Protein AF-A0A7K6NL35-F1 (afdb_monomer_lite)

Sequence (117 aa):
SLAEEQLRAERDSLRRELEALRAAGGPGGARQLSLGPDKMVIDLTDPNRPRFTLQELRDVLQERNQLKAQLLVVQEELQCYKSGIISQRKDQTEELEKEASGSSSKDSEEKTVIKRL

Foldseek 3Di:
DVVVVVVVVVVVVVVVVVVVVQPVCPPQQDPQPCDDPPDDRDRPPDPPPPPDDPVVVVVVVVVVVVVVVVVVVVVVVVVCVVVCVVVVVVVVVVVVVVVVPDDDDDDDDDDDDDDDD

Structure (mmCIF, N/CA/C/O backbone):
data_AF-A0A7K6NL35-F1
#
_entry.id   AF-A0A7K6NL35-F1
#
loop_
_atom_site.group_PDB
_atom_site.id
_atom_site.type_symbol
_atom_site.label_atom_id
_atom_site.label_alt_id
_atom_site.label_comp_id
_atom_site.label_asym_id
_atom_site.label_entity_id
_atom_site.label_seq_id
_atom_site.pdbx_PDB_ins_code
_atom_site.Cartn_x
_atom_site.Cartn_y
_atom_site.Cartn_z
_atom_site.occupancy
_atom_site.B_iso_or_equiv
_atom_site.auth_seq_id
_atom_site.auth_comp_id
_atom_site.auth_asym_id
_atom_site.auth_atom_id
_atom_site.pdbx_PDB_model_num
ATOM 1 N N . SER A 1 1 ? 27.800 -11.291 -52.561 1.00 80.25 1 SER A N 1
ATOM 2 C CA . SER A 1 1 ? 26.690 -11.478 -53.524 1.00 80.25 1 SER A CA 1
ATOM 3 C C . SER A 1 1 ? 25.818 -10.232 -53.530 1.00 80.25 1 SER A C 1
ATOM 5 O O . SER A 1 1 ? 25.698 -9.612 -52.482 1.00 80.25 1 SER A O 1
ATOM 7 N N . LEU A 1 2 ? 25.196 -9.873 -54.659 1.00 87.56 2 LEU A N 1
ATOM 8 C CA . LEU A 1 2 ? 24.254 -8.740 -54.745 1.00 87.56 2 LEU A CA 1
ATOM 9 C C . LEU A 1 2 ? 23.157 -8.804 -53.664 1.00 87.56 2 LEU A C 1
ATOM 11 O O . LEU A 1 2 ? 22.776 -7.784 -53.102 1.00 87.56 2 LEU A O 1
ATOM 15 N N . ALA A 1 3 ? 22.715 -10.011 -53.302 1.00 90.25 3 ALA A N 1
ATOM 16 C CA . ALA A 1 3 ? 21.741 -10.222 -52.231 1.00 90.25 3 ALA A CA 1
ATOM 17 C C . ALA A 1 3 ? 22.248 -9.772 -50.844 1.00 90.25 3 ALA A C 1
ATOM 19 O O . ALA A 1 3 ? 21.494 -9.233 -50.041 1.00 90.25 3 ALA A O 1
ATOM 20 N N . GLU A 1 4 ? 23.538 -9.955 -50.551 1.00 88.38 4 GLU A N 1
ATOM 21 C CA . GLU A 1 4 ? 24.124 -9.521 -49.274 1.00 88.38 4 GLU A CA 1
ATOM 22 C C . GLU A 1 4 ? 24.244 -7.999 -49.202 1.00 88.38 4 GLU A C 1
ATOM 24 O O . GLU A 1 4 ? 24.129 -7.414 -48.128 1.00 88.38 4 GLU A O 1
ATOM 29 N N . GLU A 1 5 ? 24.485 -7.357 -50.342 1.00 90.19 5 GLU A N 1
ATOM 30 C CA . GLU A 1 5 ? 24.542 -5.903 -50.448 1.00 90.19 5 GLU A CA 1
ATOM 31 C C . GLU A 1 5 ? 23.156 -5.281 -50.242 1.00 90.19 5 GLU A C 1
ATOM 33 O O . GLU A 1 5 ? 23.025 -4.332 -49.468 1.00 90.19 5 GLU A O 1
ATOM 38 N N . GLN A 1 6 ? 22.115 -5.881 -50.827 1.00 90.94 6 GLN A N 1
ATOM 39 C CA . GLN A 1 6 ? 20.719 -5.494 -50.597 1.00 90.94 6 GLN A CA 1
ATOM 40 C C . GLN A 1 6 ? 20.336 -5.610 -49.117 1.00 90.94 6 GLN A C 1
ATOM 42 O O . GLN A 1 6 ? 19.848 -4.645 -48.536 1.00 90.94 6 GLN A O 1
ATOM 47 N N . LEU A 1 7 ? 20.656 -6.733 -48.466 1.00 93.19 7 LEU A N 1
ATOM 48 C CA . LEU A 1 7 ? 20.385 -6.919 -47.036 1.00 93.19 7 LEU A CA 1
ATOM 49 C C . LEU A 1 7 ? 21.144 -5.917 -46.154 1.00 93.19 7 LEU A C 1
ATOM 51 O O . LEU A 1 7 ? 20.615 -5.438 -45.149 1.00 93.19 7 LEU A O 1
ATOM 55 N N . ARG A 1 8 ? 22.388 -5.571 -46.512 1.00 93.19 8 ARG A N 1
ATOM 56 C CA . ARG A 1 8 ? 23.155 -4.535 -45.800 1.00 93.19 8 ARG A CA 1
ATOM 57 C C . ARG A 1 8 ? 22.488 -3.171 -45.932 1.00 93.19 8 ARG A C 1
ATOM 59 O O . ARG A 1 8 ? 22.361 -2.487 -44.915 1.00 93.19 8 ARG A O 1
ATOM 66 N N . ALA A 1 9 ? 22.042 -2.819 -47.137 1.00 92.69 9 ALA A N 1
ATOM 67 C CA . ALA A 1 9 ? 21.346 -1.570 -47.419 1.00 92.69 9 ALA A CA 1
ATOM 68 C C . ALA A 1 9 ? 19.993 -1.483 -46.697 1.00 92.69 9 ALA A C 1
ATOM 70 O O . ALA A 1 9 ? 19.705 -0.455 -46.086 1.00 92.69 9 ALA A O 1
ATOM 71 N N . GLU A 1 10 ? 19.204 -2.560 -46.687 1.00 92.81 10 GLU A N 1
ATOM 72 C CA . GLU A 1 10 ? 17.948 -2.643 -45.931 1.00 92.81 10 GLU A CA 1
ATOM 73 C C . GLU A 1 10 ? 18.188 -2.494 -44.431 1.00 92.81 10 GLU A C 1
ATOM 75 O O . GLU A 1 10 ? 17.545 -1.678 -43.776 1.00 92.81 10 GLU A O 1
ATOM 80 N N . ARG A 1 11 ? 19.177 -3.207 -43.880 1.00 92.44 11 ARG A N 1
ATOM 81 C CA . ARG A 1 11 ? 19.569 -3.078 -42.471 1.00 92.44 11 ARG A CA 1
ATOM 82 C C . ARG A 1 11 ? 19.955 -1.645 -42.123 1.00 92.44 11 ARG A C 1
ATOM 84 O O . ARG A 1 11 ? 19.597 -1.162 -41.051 1.00 92.44 11 ARG A O 1
ATOM 91 N N . ASP A 1 12 ? 20.696 -0.974 -42.998 1.00 92.19 12 ASP A N 1
ATOM 92 C CA . ASP A 1 12 ? 21.086 0.418 -42.789 1.00 92.19 12 ASP A CA 1
ATOM 93 C C . ASP A 1 12 ? 19.897 1.380 -42.951 1.00 92.19 12 ASP A C 1
ATOM 95 O O . ASP A 1 12 ? 19.813 2.351 -42.203 1.00 92.19 12 ASP A O 1
ATOM 99 N N . SER A 1 13 ? 18.936 1.092 -43.836 1.00 93.31 13 SER A N 1
ATOM 100 C CA . SER A 1 13 ? 17.668 1.835 -43.935 1.00 93.31 13 SER A CA 1
ATOM 101 C C . SER A 1 13 ? 16.844 1.715 -42.657 1.00 93.31 13 SER A C 1
ATOM 103 O O . SER A 1 13 ? 16.508 2.724 -42.042 1.00 93.31 13 SER A O 1
ATOM 105 N N . LEU A 1 14 ? 16.616 0.486 -42.192 1.00 86.50 14 LEU A N 1
ATOM 106 C CA . LEU A 1 14 ? 15.854 0.205 -40.976 1.00 86.50 14 LEU A CA 1
ATOM 107 C C . LEU A 1 14 ? 16.514 0.822 -39.738 1.00 86.50 14 LEU A C 1
ATOM 109 O O . LEU A 1 14 ? 15.827 1.339 -38.860 1.00 86.50 14 LEU A O 1
ATOM 113 N N . ARG A 1 15 ? 17.853 0.824 -39.663 1.00 81.25 15 ARG A N 1
ATOM 114 C CA . ARG A 1 15 ? 18.579 1.528 -38.593 1.00 81.25 15 ARG A CA 1
ATOM 115 C C . ARG A 1 15 ? 18.329 3.030 -38.622 1.00 81.25 15 ARG A C 1
ATOM 117 O O . ARG A 1 15 ? 18.040 3.594 -37.571 1.00 81.25 15 ARG A O 1
ATOM 124 N N . ARG A 1 16 ? 18.392 3.660 -39.800 1.00 85.38 16 ARG A N 1
ATOM 125 C CA . ARG A 1 16 ? 18.096 5.094 -39.946 1.00 85.38 16 ARG A CA 1
ATOM 126 C C . ARG A 1 16 ? 16.651 5.416 -39.573 1.00 85.38 16 ARG A C 1
ATOM 128 O O . ARG A 1 16 ? 16.417 6.418 -38.911 1.00 85.38 16 ARG A O 1
ATOM 135 N N . GLU A 1 17 ? 15.696 4.571 -39.950 1.00 81.25 17 GLU A N 1
ATOM 136 C CA . GLU A 1 17 ? 14.282 4.746 -39.594 1.00 81.25 17 GLU A CA 1
ATOM 137 C C . GLU A 1 17 ? 14.049 4.628 -38.081 1.00 81.25 17 GLU A C 1
ATOM 139 O O . GLU A 1 17 ? 13.362 5.464 -37.498 1.00 81.25 17 GLU A O 1
ATOM 144 N N . LEU A 1 18 ? 14.677 3.657 -37.410 1.00 72.94 18 LEU A N 1
ATOM 145 C CA . LEU A 1 18 ? 14.615 3.526 -35.949 1.00 72.94 18 LEU A CA 1
ATOM 146 C C . LEU A 1 18 ? 15.269 4.710 -35.226 1.00 72.94 18 LEU A C 1
ATOM 148 O O . LEU A 1 18 ? 14.742 5.189 -34.220 1.00 72.94 18 LEU A O 1
ATOM 152 N N . GLU A 1 19 ? 16.409 5.190 -35.727 1.00 74.94 19 GLU A N 1
ATOM 153 C CA . GLU A 1 19 ? 17.075 6.388 -35.208 1.00 74.94 19 GLU A CA 1
ATOM 154 C C . GLU A 1 19 ? 16.208 7.636 -35.398 1.00 74.94 19 GLU A C 1
ATOM 156 O O . GLU A 1 19 ? 16.080 8.434 -34.470 1.00 74.94 19 GLU A O 1
ATOM 161 N N . ALA A 1 20 ? 15.545 7.771 -36.549 1.00 78.50 20 ALA A N 1
ATOM 162 C CA . ALA A 1 20 ? 14.612 8.856 -36.824 1.00 78.50 20 ALA A CA 1
ATOM 163 C C . ALA A 1 20 ? 13.376 8.798 -35.916 1.00 78.50 20 ALA A C 1
ATOM 165 O O . ALA A 1 20 ? 12.988 9.823 -35.368 1.00 78.50 20 ALA A O 1
ATOM 166 N N . LEU A 1 21 ? 12.794 7.618 -35.684 1.00 71.50 21 LEU A N 1
ATOM 167 C CA . LEU A 1 21 ? 11.679 7.441 -34.746 1.00 71.50 21 LEU A CA 1
ATOM 168 C C . LEU A 1 21 ? 12.091 7.763 -33.304 1.00 71.50 21 LEU A C 1
ATOM 170 O O . LEU A 1 21 ? 11.335 8.397 -32.570 1.00 71.50 21 LEU A O 1
ATOM 174 N N . ARG A 1 22 ? 13.314 7.388 -32.911 1.00 65.94 22 ARG A N 1
ATOM 175 C CA . ARG A 1 22 ? 13.883 7.736 -31.603 1.00 65.94 22 ARG A CA 1
ATOM 176 C C . ARG A 1 22 ? 14.133 9.238 -31.461 1.00 65.94 22 ARG A C 1
ATOM 178 O O . ARG A 1 22 ? 13.915 9.765 -30.379 1.00 65.94 22 ARG A O 1
ATOM 185 N N . ALA A 1 23 ? 14.591 9.910 -32.515 1.00 65.88 23 ALA A N 1
ATOM 186 C CA . ALA A 1 23 ? 14.843 11.352 -32.515 1.00 65.88 23 ALA A CA 1
ATOM 187 C C . ALA A 1 23 ? 13.553 12.186 -32.630 1.00 65.88 23 ALA A C 1
ATOM 189 O O . ALA A 1 23 ? 13.473 13.279 -32.073 1.00 65.88 23 ALA A O 1
ATOM 190 N N . ALA A 1 24 ? 12.544 11.674 -33.341 1.00 67.12 24 ALA A N 1
ATOM 191 C CA . ALA A 1 24 ? 11.219 12.278 -33.465 1.00 67.12 24 ALA A CA 1
ATOM 192 C C . ALA A 1 24 ? 10.376 12.101 -32.191 1.00 67.12 24 ALA A C 1
ATOM 194 O O . ALA A 1 24 ? 9.513 12.932 -31.901 1.00 67.12 24 ALA A O 1
ATOM 195 N N . GLY A 1 25 ? 10.647 11.061 -31.394 1.00 57.25 25 GLY A N 1
ATOM 196 C CA . GLY A 1 25 ? 10.241 11.015 -29.995 1.00 57.25 25 GLY A CA 1
ATOM 197 C C . GLY A 1 25 ? 10.946 12.142 -29.243 1.00 57.25 25 GLY A C 1
ATOM 198 O O . GLY A 1 25 ? 12.119 12.015 -28.915 1.00 57.25 25 GLY A O 1
ATOM 199 N N . GLY A 1 26 ? 10.254 13.266 -29.034 1.00 51.44 26 GLY A N 1
ATOM 200 C CA . GLY A 1 26 ? 10.812 14.494 -28.455 1.00 51.44 26 GLY A CA 1
ATOM 201 C C . GLY A 1 26 ? 11.475 14.316 -27.075 1.00 51.44 26 GLY A C 1
ATOM 202 O O . GLY A 1 26 ? 11.5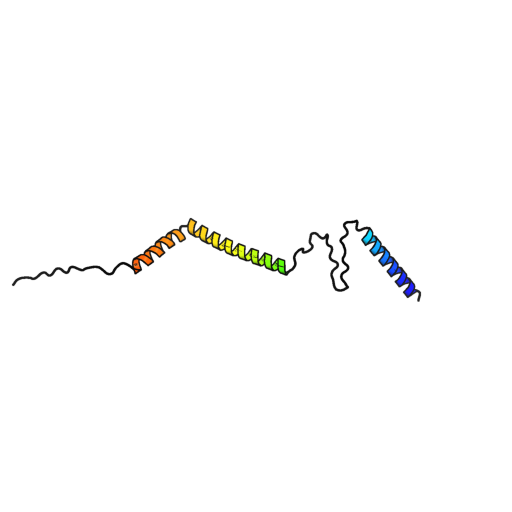25 13.214 -26.542 1.00 51.44 26 GLY A O 1
ATOM 203 N N . PRO A 1 27 ? 11.944 15.392 -26.419 1.00 48.50 27 PRO A N 1
ATOM 204 C CA . PRO A 1 27 ? 12.779 15.327 -25.204 1.00 48.50 27 PRO A CA 1
ATOM 205 C C . PRO A 1 27 ? 12.140 14.669 -23.953 1.00 48.50 27 PRO A C 1
ATOM 207 O O . PRO A 1 27 ? 12.770 14.629 -22.900 1.00 48.50 27 PRO A O 1
ATOM 210 N N . GLY A 1 28 ? 10.920 14.128 -24.054 1.00 48.31 28 GLY A N 1
ATOM 211 C CA . GLY A 1 28 ? 10.265 13.259 -23.065 1.00 48.31 28 GLY A CA 1
ATOM 212 C C . GLY A 1 28 ? 10.128 11.788 -23.496 1.00 48.31 28 GLY A C 1
ATOM 213 O O . GLY A 1 28 ? 9.461 11.013 -22.812 1.00 48.31 28 GLY A O 1
ATOM 214 N N . GLY A 1 29 ? 10.730 11.399 -24.625 1.00 49.84 29 GLY A N 1
ATOM 215 C CA . GLY A 1 29 ? 10.822 10.034 -25.135 1.00 49.84 29 GLY A CA 1
ATOM 216 C C . GLY A 1 29 ? 11.699 9.211 -24.210 1.00 49.84 29 GLY A C 1
ATOM 217 O O . GLY A 1 29 ? 12.921 9.201 -24.342 1.00 49.84 29 GLY A O 1
ATOM 218 N N . ALA A 1 30 ? 11.034 8.621 -23.218 1.00 50.31 30 ALA A N 1
ATOM 219 C CA . ALA A 1 30 ? 11.532 7.762 -22.163 1.00 50.31 30 ALA A CA 1
ATOM 220 C C . ALA A 1 30 ? 12.909 7.176 -22.465 1.00 50.31 30 ALA A C 1
ATOM 222 O O . ALA A 1 30 ? 13.107 6.511 -23.478 1.00 50.31 30 ALA A O 1
ATOM 223 N N . ARG A 1 31 ? 13.832 7.390 -21.523 1.00 51.59 31 ARG A N 1
ATOM 224 C CA . ARG A 1 31 ? 15.085 6.659 -21.331 1.00 51.59 31 ARG A CA 1
ATOM 225 C C . ARG A 1 31 ? 14.825 5.163 -21.521 1.00 51.59 31 ARG A C 1
ATOM 227 O O . ARG A 1 31 ? 14.563 4.442 -20.564 1.00 51.59 31 ARG A O 1
ATOM 234 N N . GLN A 1 32 ? 14.856 4.717 -22.770 1.00 54.19 32 GLN A N 1
ATOM 235 C CA . GLN A 1 32 ? 14.576 3.354 -23.157 1.00 54.19 32 GLN A CA 1
ATOM 236 C C . GLN A 1 32 ? 15.844 2.595 -22.822 1.00 54.19 32 GLN A C 1
ATOM 238 O O . GLN A 1 32 ? 16.753 2.452 -23.640 1.00 54.19 32 GLN A O 1
ATOM 243 N N . LEU A 1 33 ? 15.958 2.229 -21.545 1.00 52.38 33 LEU A N 1
ATOM 244 C CA . LEU A 1 33 ? 17.013 1.370 -21.052 1.00 52.38 33 LEU A CA 1
ATOM 245 C C . LEU A 1 33 ? 16.852 0.067 -21.825 1.00 52.38 33 LEU A C 1
ATOM 247 O O . LEU A 1 33 ? 15.984 -0.744 -21.514 1.00 52.38 33 LEU A O 1
ATOM 251 N N . SER A 1 34 ? 17.644 -0.076 -22.887 1.00 50.53 34 SER A N 1
ATOM 252 C CA . SER A 1 34 ? 17.765 -1.302 -23.665 1.00 50.53 34 SER A CA 1
ATOM 253 C C . SER A 1 34 ? 18.462 -2.314 -22.767 1.00 50.53 34 SER A C 1
ATOM 255 O O . SER A 1 34 ? 19.670 -2.519 -22.824 1.00 50.53 34 SER A O 1
ATOM 257 N N . LEU A 1 35 ? 17.703 -2.856 -21.825 1.00 55.81 35 LEU A N 1
ATOM 258 C CA . LEU A 1 35 ? 18.092 -4.026 -21.072 1.00 55.81 35 LEU A CA 1
ATOM 259 C C . LEU A 1 35 ? 17.960 -5.200 -22.053 1.00 55.81 35 LEU A C 1
ATOM 261 O O . LEU A 1 35 ? 17.052 -5.183 -22.873 1.00 55.81 35 LEU A O 1
ATOM 265 N N . GLY A 1 36 ? 18.929 -6.122 -22.032 1.00 47.53 36 GLY A N 1
ATOM 266 C CA . GLY A 1 36 ? 19.219 -7.091 -23.103 1.00 47.53 36 GLY A CA 1
ATOM 267 C C . GLY A 1 36 ? 18.061 -7.986 -23.591 1.00 47.53 36 GLY A C 1
ATOM 268 O O . GLY A 1 36 ? 16.926 -7.810 -23.172 1.00 47.53 36 GLY A O 1
ATOM 269 N N . PRO A 1 37 ? 18.340 -8.983 -24.452 1.00 56.88 37 PRO A N 1
ATOM 270 C CA . PRO A 1 37 ? 17.360 -9.651 -25.330 1.00 56.88 37 PRO A CA 1
ATOM 271 C C . PRO A 1 37 ? 16.156 -10.328 -24.647 1.00 56.88 37 PRO A C 1
ATOM 273 O O . PRO A 1 37 ? 15.232 -10.734 -25.337 1.00 56.88 37 PRO A O 1
ATOM 276 N N . ASP A 1 38 ? 16.154 -10.406 -23.316 1.00 50.72 38 ASP A N 1
ATOM 277 C CA . ASP A 1 38 ? 15.117 -11.015 -22.480 1.00 50.72 38 ASP A CA 1
ATOM 278 C C . ASP A 1 38 ? 14.418 -10.000 -21.546 1.00 50.72 38 ASP A C 1
ATOM 280 O O . ASP A 1 38 ? 13.780 -10.358 -20.556 1.00 50.72 38 ASP A O 1
ATOM 284 N N . LYS A 1 39 ? 14.581 -8.695 -21.799 1.00 52.78 39 LYS A N 1
ATOM 285 C CA . LYS A 1 39 ? 13.916 -7.632 -21.039 1.00 52.78 39 LYS A CA 1
ATOM 286 C C . LYS A 1 39 ? 12.961 -6.876 -21.953 1.00 52.78 39 LYS A C 1
ATOM 288 O O . LYS A 1 39 ? 13.345 -6.380 -23.008 1.00 52.78 39 LYS A O 1
ATOM 293 N N . MET A 1 40 ? 11.706 -6.773 -21.517 1.00 58.94 40 MET A N 1
ATOM 294 C CA . MET A 1 40 ? 10.704 -5.951 -22.187 1.00 58.94 40 MET A CA 1
ATOM 295 C C . MET A 1 40 ? 11.203 -4.512 -22.303 1.00 58.94 40 MET A C 1
ATOM 297 O O . MET A 1 40 ? 11.763 -3.948 -21.360 1.00 58.94 40 MET A O 1
ATOM 301 N N . VAL A 1 41 ? 10.972 -3.914 -23.464 1.00 59.72 41 VAL A N 1
ATOM 302 C CA . VAL A 1 41 ? 11.159 -2.487 -23.679 1.00 59.72 41 VAL A CA 1
ATOM 303 C C . VAL A 1 41 ? 10.052 -1.764 -22.911 1.00 59.72 41 VAL A C 1
ATOM 305 O O . VAL A 1 41 ? 8.903 -1.732 -23.339 1.00 59.72 41 VAL A O 1
ATOM 308 N N . ILE A 1 42 ? 10.384 -1.258 -21.725 1.00 62.94 42 ILE A N 1
ATOM 309 C CA . ILE A 1 42 ? 9.422 -0.611 -20.832 1.00 62.94 42 ILE A CA 1
ATOM 310 C C . ILE A 1 42 ? 9.327 0.868 -21.205 1.00 62.94 42 ILE A C 1
ATOM 312 O O . ILE A 1 42 ? 10.281 1.620 -20.994 1.00 62.94 42 ILE A O 1
ATOM 316 N N . ASP A 1 43 ? 8.172 1.288 -21.718 1.00 68.62 43 ASP A N 1
ATOM 317 C CA . ASP A 1 43 ? 7.846 2.707 -21.824 1.00 68.62 43 ASP A CA 1
ATOM 318 C C . ASP A 1 43 ? 7.609 3.277 -20.419 1.00 68.62 43 ASP A C 1
ATOM 320 O O . ASP A 1 43 ? 6.715 2.846 -19.693 1.00 68.62 43 ASP A O 1
ATOM 324 N N . LEU A 1 44 ? 8.444 4.228 -20.005 1.00 70.00 44 LEU A N 1
ATOM 325 C CA . LEU A 1 44 ? 8.320 4.877 -18.700 1.00 70.00 44 LEU A CA 1
ATOM 326 C C . LEU A 1 44 ? 7.202 5.933 -18.673 1.00 70.00 44 LEU A C 1
ATOM 328 O O . LEU A 1 44 ? 6.847 6.390 -17.586 1.00 70.00 44 LEU A O 1
ATOM 332 N N . THR A 1 45 ? 6.653 6.299 -19.834 1.00 73.38 45 THR A N 1
ATOM 333 C CA . THR A 1 45 ? 5.616 7.327 -19.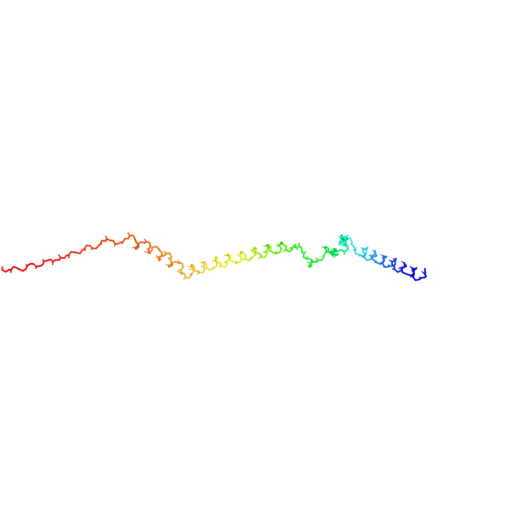995 1.00 73.38 45 THR A CA 1
ATOM 334 C C . THR A 1 45 ? 4.204 6.732 -20.080 1.00 73.38 45 THR A C 1
ATOM 336 O O . THR A 1 45 ? 3.229 7.474 -19.965 1.00 73.38 45 THR A O 1
ATOM 339 N N . ASP A 1 46 ? 4.063 5.406 -20.210 1.00 78.75 46 ASP A N 1
ATOM 340 C CA . ASP A 1 46 ? 2.756 4.744 -20.295 1.00 78.75 46 ASP A CA 1
ATOM 341 C C . ASP A 1 46 ? 1.944 4.938 -18.991 1.00 78.75 46 ASP A C 1
ATOM 343 O O . ASP A 1 46 ? 2.370 4.493 -17.915 1.00 78.75 46 ASP A O 1
ATOM 347 N N . PRO A 1 47 ? 0.765 5.592 -19.049 1.00 78.19 47 PRO A N 1
ATOM 348 C CA . PRO A 1 47 ? -0.085 5.791 -17.879 1.00 78.19 47 PRO A CA 1
ATOM 349 C C . PRO A 1 47 ? -0.664 4.481 -17.326 1.00 78.19 47 PRO A C 1
ATOM 351 O O . PRO A 1 47 ? -0.945 4.414 -16.130 1.00 78.19 47 PRO A O 1
ATOM 354 N N . ASN A 1 48 ? -0.808 3.443 -18.158 1.00 78.12 48 ASN A N 1
ATOM 355 C CA . ASN A 1 48 ? -1.304 2.124 -17.759 1.00 78.12 48 ASN A CA 1
ATOM 356 C C . ASN A 1 48 ? -0.185 1.180 -17.302 1.00 78.12 48 ASN A C 1
ATOM 358 O O . ASN A 1 48 ? -0.464 0.050 -16.888 1.00 78.12 48 ASN A O 1
ATOM 362 N N . ARG A 1 49 ? 1.075 1.630 -17.333 1.00 80.00 49 ARG A N 1
ATOM 363 C CA . ARG A 1 49 ? 2.206 0.840 -16.857 1.00 80.00 49 ARG A CA 1
ATOM 364 C C . ARG A 1 49 ? 2.010 0.488 -15.380 1.00 80.00 49 ARG A C 1
ATOM 366 O O . ARG A 1 49 ? 1.914 1.400 -14.552 1.00 80.00 49 ARG A O 1
ATOM 373 N N . PRO A 1 50 ? 2.062 -0.804 -15.007 1.00 80.56 50 PRO A N 1
ATOM 374 C CA . PRO A 1 50 ? 2.081 -1.206 -13.609 1.00 80.56 50 PRO A CA 1
ATOM 375 C C . PRO A 1 50 ? 3.259 -0.541 -12.890 1.00 80.56 50 PRO A C 1
ATOM 377 O O . PRO A 1 50 ? 4.425 -0.783 -13.206 1.00 80.56 50 PRO A O 1
ATOM 380 N N . ARG A 1 51 ? 2.946 0.351 -11.946 1.00 84.69 51 ARG A N 1
ATOM 381 C CA . ARG A 1 51 ? 3.947 1.055 -11.125 1.00 84.69 51 ARG A CA 1
ATOM 382 C C . ARG A 1 51 ? 4.369 0.256 -9.898 1.00 84.69 51 ARG A C 1
ATOM 384 O O . ARG A 1 51 ? 5.373 0.595 -9.287 1.00 84.69 51 ARG A O 1
ATOM 391 N N . PHE A 1 52 ? 3.612 -0.789 -9.583 1.00 80.94 52 PHE A N 1
ATOM 392 C CA . PHE A 1 52 ? 3.867 -1.698 -8.482 1.00 80.94 52 PHE A CA 1
ATOM 393 C C . PHE A 1 52 ? 4.460 -3.005 -8.992 1.00 80.94 52 PHE A C 1
ATOM 395 O O . PHE A 1 52 ? 4.103 -3.511 -10.060 1.00 80.94 52 PHE A O 1
ATOM 402 N N . THR A 1 53 ? 5.335 -3.575 -8.182 1.00 87.19 53 THR A N 1
ATOM 403 C CA . THR A 1 53 ? 5.716 -4.977 -8.258 1.00 87.19 53 THR A CA 1
ATOM 404 C C . THR A 1 53 ? 4.541 -5.866 -7.838 1.00 87.19 53 THR A C 1
ATOM 406 O O . THR A 1 53 ? 3.625 -5.448 -7.127 1.00 87.19 53 THR A O 1
ATOM 409 N N . LEU A 1 54 ? 4.565 -7.136 -8.252 1.00 91.19 54 LEU A N 1
ATOM 410 C CA . LEU A 1 54 ? 3.550 -8.107 -7.828 1.00 91.19 54 LEU A CA 1
ATOM 411 C C . LEU A 1 54 ? 3.513 -8.296 -6.305 1.00 91.19 54 LEU A C 1
ATOM 413 O O . LEU A 1 54 ? 2.452 -8.606 -5.770 1.00 91.19 54 LEU A O 1
ATOM 417 N N . GLN A 1 55 ? 4.649 -8.129 -5.623 1.00 93.19 55 GLN A N 1
ATOM 418 C CA . GLN A 1 55 ? 4.726 -8.256 -4.170 1.00 93.19 55 GLN A CA 1
ATOM 419 C C . GLN A 1 55 ? 3.996 -7.102 -3.481 1.00 93.19 55 GLN A C 1
ATOM 421 O O . GLN A 1 55 ? 3.091 -7.356 -2.699 1.00 93.19 55 GLN A O 1
ATOM 426 N N . GLU A 1 56 ? 4.289 -5.857 -3.862 1.00 92.62 56 GLU A N 1
ATOM 427 C CA . GLU A 1 56 ? 3.596 -4.680 -3.318 1.00 92.62 56 GLU A CA 1
ATOM 428 C C . GLU A 1 56 ? 2.086 -4.758 -3.558 1.00 92.62 56 GLU A C 1
ATOM 430 O O . GLU A 1 56 ? 1.291 -4.449 -2.674 1.00 92.62 56 GLU A O 1
ATOM 435 N N . LEU A 1 57 ? 1.665 -5.229 -4.738 1.00 93.94 57 LEU A N 1
ATOM 436 C CA . LEU A 1 57 ? 0.246 -5.422 -5.021 1.00 93.94 57 LEU A CA 1
ATOM 437 C C . LEU A 1 57 ? -0.391 -6.460 -4.085 1.00 93.94 57 LEU A C 1
ATOM 439 O O . LEU A 1 57 ? -1.514 -6.257 -3.626 1.00 93.94 57 LEU A O 1
ATOM 443 N N . ARG A 1 58 ? 0.301 -7.569 -3.797 1.00 96.12 58 ARG A N 1
ATOM 444 C CA . ARG A 1 58 ? -0.177 -8.572 -2.833 1.00 96.12 58 ARG A CA 1
ATOM 445 C C . ARG A 1 58 ? -0.294 -7.974 -1.439 1.00 96.12 58 ARG A C 1
ATOM 447 O O . ARG A 1 58 ? -1.344 -8.144 -0.826 1.00 96.12 58 ARG A O 1
ATOM 454 N N . ASP A 1 59 ? 0.727 -7.252 -0.992 1.00 96.38 59 ASP A N 1
ATOM 455 C CA . ASP A 1 59 ? 0.777 -6.654 0.342 1.00 96.38 59 ASP A CA 1
ATOM 456 C C . ASP A 1 59 ? -0.379 -5.658 0.531 1.00 96.38 59 ASP A C 1
ATOM 458 O O . ASP A 1 59 ? -1.171 -5.791 1.464 1.00 96.38 59 ASP A O 1
ATOM 462 N N . VAL A 1 60 ? -0.581 -4.746 -0.429 1.00 96.12 60 VAL A N 1
ATOM 463 C CA . VAL A 1 60 ? -1.685 -3.768 -0.410 1.00 96.12 60 VAL A CA 1
ATOM 464 C C . VAL A 1 60 ? -3.055 -4.454 -0.433 1.00 96.12 60 VAL A C 1
ATOM 466 O O . VAL A 1 60 ? -3.991 -4.033 0.251 1.00 96.12 60 VAL A O 1
ATOM 469 N N . LEU A 1 61 ? -3.214 -5.522 -1.221 1.00 97.50 61 LEU A N 1
ATOM 470 C CA . LEU A 1 61 ? -4.472 -6.270 -1.269 1.00 97.50 61 LEU A CA 1
ATOM 471 C C . LEU A 1 61 ? -4.759 -7.003 0.044 1.00 97.50 61 LEU A C 1
ATOM 473 O O . LEU A 1 61 ? -5.917 -7.051 0.471 1.00 97.50 61 LEU A O 1
ATOM 477 N N . GLN A 1 62 ? -3.732 -7.568 0.677 1.00 98.06 62 GLN A N 1
ATOM 478 C CA . GLN A 1 62 ? -3.851 -8.226 1.974 1.00 98.06 62 GLN A CA 1
ATOM 479 C C . GLN A 1 62 ? -4.212 -7.223 3.068 1.00 98.06 62 GLN A C 1
ATOM 481 O O . GLN A 1 62 ? -5.188 -7.451 3.784 1.00 98.06 62 GLN A O 1
ATOM 486 N N . GLU A 1 63 ? -3.516 -6.088 3.134 1.00 97.94 63 GLU A N 1
ATOM 487 C CA . GLU A 1 63 ? -3.814 -5.006 4.075 1.00 97.94 63 GLU A CA 1
ATOM 488 C C . GLU A 1 63 ? -5.254 -4.505 3.903 1.00 97.94 63 GLU A C 1
ATOM 490 O O . GLU A 1 63 ? -6.027 -4.448 4.862 1.00 97.94 63 GLU A O 1
ATOM 495 N N . ARG A 1 64 ? -5.681 -4.249 2.660 1.00 98.44 64 ARG A N 1
ATOM 496 C CA . ARG A 1 64 ? -7.060 -3.835 2.366 1.00 98.44 64 ARG A CA 1
ATOM 497 C C . ARG A 1 64 ? -8.090 -4.862 2.838 1.00 98.44 64 ARG A C 1
ATOM 499 O O . ARG A 1 64 ? -9.150 -4.481 3.334 1.00 98.44 64 ARG A O 1
ATOM 506 N N . ASN A 1 65 ? -7.824 -6.156 2.672 1.00 98.25 65 ASN A N 1
ATOM 507 C CA . ASN A 1 65 ? -8.733 -7.204 3.141 1.00 98.25 65 ASN A CA 1
ATOM 508 C C . ASN A 1 65 ? -8.772 -7.281 4.671 1.00 98.25 65 ASN A C 1
ATOM 510 O O . ASN A 1 65 ? -9.850 -7.449 5.239 1.00 98.25 65 ASN A O 1
ATOM 514 N N . GLN A 1 66 ? -7.626 -7.107 5.329 1.00 98.38 66 GLN A N 1
ATOM 515 C CA . GLN A 1 66 ? -7.537 -7.085 6.783 1.00 98.38 66 GLN A CA 1
ATOM 516 C C . GLN A 1 66 ? -8.319 -5.906 7.373 1.00 98.38 66 GLN A C 1
ATOM 518 O O . GLN A 1 66 ? -9.141 -6.104 8.267 1.00 98.38 66 GLN A O 1
ATOM 523 N N . LEU A 1 67 ? -8.142 -4.702 6.823 1.00 98.50 67 LEU A N 1
ATOM 524 C CA . LEU A 1 67 ? -8.890 -3.513 7.239 1.00 98.50 67 LEU A CA 1
ATOM 525 C C . LEU A 1 67 ? -10.393 -3.672 6.998 1.00 98.50 67 LEU A C 1
ATOM 527 O O . LEU A 1 67 ? -11.202 -3.285 7.838 1.00 98.50 67 LEU A O 1
ATOM 531 N N . LYS A 1 68 ? -10.786 -4.294 5.880 1.00 98.44 68 LYS A N 1
ATOM 532 C CA . LYS A 1 68 ? -12.196 -4.581 5.592 1.00 98.44 68 LYS A CA 1
ATOM 533 C C . LYS A 1 68 ? -12.812 -5.538 6.617 1.00 98.44 68 LYS A C 1
ATOM 535 O O . LYS A 1 68 ? -13.945 -5.314 7.032 1.00 98.44 68 LYS A O 1
ATOM 540 N N . ALA A 1 69 ? -12.085 -6.580 7.023 1.00 98.19 69 ALA A N 1
ATOM 541 C CA . ALA A 1 69 ? -12.545 -7.514 8.048 1.00 98.19 69 ALA A CA 1
ATOM 542 C C . ALA A 1 69 ? -12.692 -6.827 9.416 1.00 98.19 69 ALA A C 1
ATOM 544 O O . ALA A 1 69 ? -13.726 -6.972 10.059 1.00 98.19 69 ALA A O 1
ATOM 545 N N . GLN A 1 70 ? -11.706 -6.021 9.825 1.00 98.12 70 GLN A N 1
ATOM 546 C CA . GLN A 1 70 ? -11.783 -5.243 11.069 1.00 98.12 70 GLN A CA 1
ATOM 547 C C . GLN A 1 70 ? -12.963 -4.266 11.058 1.00 98.12 70 GLN A C 1
ATOM 549 O O . GLN A 1 70 ? -13.704 -4.178 12.033 1.00 98.12 70 GLN A O 1
ATOM 554 N N . LEU A 1 71 ? -13.176 -3.569 9.938 1.00 97.88 71 LEU A N 1
ATOM 555 C CA . LEU A 1 71 ? -14.304 -2.657 9.783 1.00 97.88 71 LEU A CA 1
ATOM 556 C C . LEU A 1 71 ? -15.646 -3.383 9.925 1.00 97.88 71 LEU A C 1
ATOM 558 O O . LEU A 1 71 ? -16.542 -2.855 10.577 1.00 97.88 71 LEU A O 1
ATOM 562 N N . LEU A 1 72 ? -15.780 -4.574 9.335 1.00 97.56 72 LEU A N 1
ATOM 563 C CA . LEU A 1 72 ? -17.000 -5.371 9.439 1.00 97.56 72 LEU A CA 1
ATOM 564 C C . LEU A 1 72 ? -17.299 -5.739 10.899 1.00 97.56 72 LEU A C 1
ATOM 566 O O . LEU A 1 72 ? -18.406 -5.488 11.361 1.00 97.56 72 LEU A O 1
ATOM 570 N N . VAL A 1 73 ? -16.299 -6.227 11.640 1.00 95.75 73 VAL A N 1
ATOM 571 C CA . VAL A 1 73 ? -16.442 -6.567 13.069 1.00 95.75 73 VAL A CA 1
ATOM 572 C C . VAL A 1 73 ? -16.889 -5.352 13.884 1.00 95.75 73 VAL A C 1
ATOM 574 O O . VAL A 1 73 ? -17.868 -5.422 14.621 1.00 95.75 73 VAL A O 1
ATOM 577 N N . VAL A 1 74 ? -16.236 -4.201 13.707 1.00 95.19 74 VAL A N 1
ATOM 578 C CA . VAL A 1 74 ? -16.602 -2.970 14.428 1.00 95.19 74 VAL A CA 1
ATOM 579 C C . VAL A 1 74 ? -18.021 -2.512 14.072 1.00 95.19 74 VAL A C 1
ATOM 581 O O . VAL A 1 74 ? -18.766 -2.046 14.934 1.00 95.19 74 VAL A O 1
ATOM 584 N N . GLN A 1 75 ? -18.428 -2.641 12.808 1.00 95.88 75 GLN A N 1
ATOM 585 C CA . GLN A 1 75 ? -19.790 -2.312 12.386 1.00 95.88 75 GLN A CA 1
ATOM 586 C C . GLN A 1 75 ? -20.828 -3.247 13.014 1.00 95.88 75 GLN A C 1
ATOM 588 O O . GLN A 1 75 ? -21.868 -2.762 13.466 1.00 95.88 75 GLN A O 1
ATOM 593 N N . GLU A 1 76 ? -20.548 -4.550 13.076 1.00 93.44 76 GLU A N 1
ATOM 594 C CA . GLU A 1 76 ? -21.397 -5.541 13.743 1.00 93.44 76 GLU A CA 1
ATOM 595 C C . GLU A 1 76 ? -21.532 -5.238 15.240 1.00 93.44 76 GLU A C 1
ATOM 597 O O . GLU A 1 76 ? -22.650 -5.181 15.757 1.00 93.44 76 GLU A O 1
ATOM 602 N N . GLU A 1 77 ? -20.426 -4.949 15.930 1.00 91.00 77 GLU A N 1
ATOM 603 C CA . GLU A 1 77 ? -20.435 -4.558 17.343 1.00 91.00 77 GLU A CA 1
ATOM 604 C C . GLU A 1 77 ? -21.283 -3.301 17.570 1.00 91.00 77 GLU A C 1
ATOM 606 O O . GLU A 1 77 ? -22.190 -3.300 18.405 1.00 91.00 77 GLU A O 1
ATOM 611 N N . LEU A 1 78 ? -21.058 -2.244 16.782 1.00 91.75 78 LEU A N 1
ATOM 612 C CA . LEU A 1 78 ? -21.841 -1.009 16.858 1.00 91.75 78 LEU A CA 1
ATOM 613 C C . LEU A 1 78 ? -23.331 -1.247 16.603 1.00 91.75 78 LEU A C 1
ATOM 615 O O . LEU A 1 78 ? -24.170 -0.634 17.270 1.00 91.75 78 LEU A O 1
ATOM 619 N N . GLN A 1 79 ? -23.682 -2.117 15.653 1.00 91.25 79 GLN A N 1
ATOM 620 C CA . GLN A 1 79 ? -25.075 -2.497 15.435 1.00 91.25 79 GLN A CA 1
ATOM 621 C C . GLN A 1 79 ? -25.659 -3.221 16.644 1.00 91.25 79 GLN A C 1
ATOM 623 O O . GLN A 1 79 ? -26.773 -2.900 17.048 1.00 91.25 79 GLN A O 1
ATOM 628 N N . CYS A 1 80 ? -24.912 -4.137 17.251 1.00 86.31 80 CYS A N 1
ATOM 629 C CA . CYS A 1 80 ? -25.345 -4.867 18.435 1.00 86.31 80 CYS A CA 1
ATOM 630 C C . CYS A 1 80 ? -25.543 -3.968 19.670 1.00 86.31 80 CYS A C 1
ATOM 632 O O . CYS A 1 80 ? -26.416 -4.243 20.497 1.00 86.31 80 CYS A O 1
ATOM 634 N N . TYR A 1 81 ? -24.772 -2.883 19.796 1.00 86.94 81 TYR A N 1
ATOM 635 C CA . TYR A 1 81 ? -25.022 -1.851 20.808 1.00 86.94 81 TYR A CA 1
ATOM 636 C C . TYR A 1 81 ? -26.296 -1.055 20.500 1.00 86.94 81 TYR 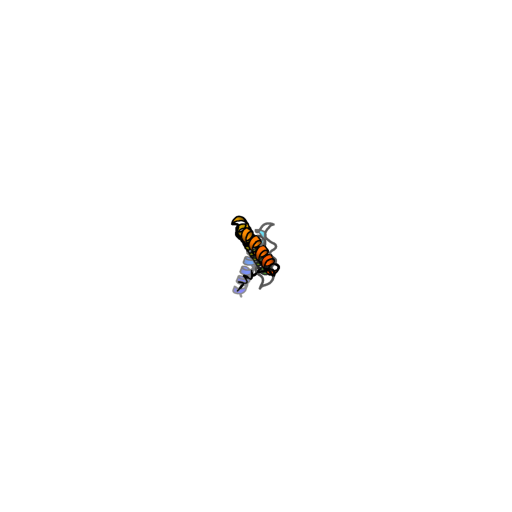A C 1
ATOM 638 O O . TYR A 1 81 ? -27.130 -0.872 21.383 1.00 86.94 81 TYR A O 1
ATOM 646 N N . LYS A 1 82 ? -26.487 -0.622 19.246 1.00 88.69 82 LYS A N 1
ATOM 647 C CA . LYS A 1 82 ? -27.680 0.137 18.824 1.00 88.69 82 LYS A CA 1
ATOM 648 C C . LYS A 1 82 ? -28.975 -0.668 18.930 1.00 88.69 82 LYS A C 1
ATOM 650 O O . LYS A 1 82 ? -30.013 -0.097 19.243 1.00 88.69 82 LYS A O 1
ATOM 655 N N . SER A 1 83 ? -28.925 -1.970 18.661 1.00 86.94 83 SER A N 1
ATOM 656 C CA . SER A 1 83 ? -30.078 -2.871 18.755 1.00 86.94 83 SER A CA 1
ATOM 657 C C . SER A 1 83 ? -30.386 -3.317 20.187 1.00 86.94 83 SER A C 1
ATOM 659 O O . SER A 1 83 ? -31.375 -4.011 20.401 1.00 86.94 83 SER A O 1
ATOM 661 N N . GLY A 1 84 ? -29.555 -2.947 21.170 1.00 75.94 84 GLY A N 1
ATOM 662 C CA . GLY A 1 84 ? -29.729 -3.332 22.572 1.00 75.94 84 GLY A CA 1
ATOM 663 C C . GLY A 1 84 ? -29.341 -4.781 22.891 1.00 75.94 84 GLY A C 1
ATOM 664 O O . GLY A 1 84 ? -29.366 -5.161 24.059 1.00 75.94 84 GLY A O 1
ATOM 665 N N . ILE A 1 85 ? -28.916 -5.576 21.900 1.00 74.50 85 ILE A N 1
ATOM 666 C CA . ILE A 1 85 ? -28.540 -6.992 22.065 1.00 74.50 85 ILE A CA 1
ATOM 667 C C . ILE A 1 85 ? -27.335 -7.143 23.006 1.00 74.50 85 ILE A C 1
ATOM 669 O O . ILE A 1 85 ? -27.314 -8.036 23.850 1.00 74.50 85 ILE A O 1
ATOM 673 N N . ILE A 1 86 ? -26.323 -6.274 22.885 1.00 65.06 86 ILE A N 1
ATOM 674 C CA . ILE A 1 86 ? -25.154 -6.298 23.786 1.00 65.06 86 ILE A CA 1
ATOM 675 C C . ILE A 1 86 ? -25.439 -5.590 25.115 1.00 65.06 86 ILE A C 1
ATOM 677 O O . ILE A 1 86 ? -24.870 -5.989 26.130 1.00 65.06 86 ILE A O 1
ATOM 681 N N . SER A 1 87 ? -26.349 -4.607 25.144 1.00 59.16 87 SER A N 1
ATOM 682 C CA . SER A 1 87 ? -26.782 -3.991 26.408 1.00 59.16 87 SER A CA 1
ATOM 683 C C . SER A 1 87 ? -27.414 -5.045 27.323 1.00 59.16 87 SER A C 1
ATOM 685 O O . SER A 1 87 ? -27.012 -5.159 28.469 1.00 59.16 87 SER A O 1
ATOM 687 N N . GLN A 1 88 ? -28.280 -5.909 26.777 1.00 54.72 88 GLN A N 1
ATOM 688 C CA . GLN A 1 88 ? -28.873 -7.026 27.522 1.00 54.72 88 GLN A CA 1
ATOM 689 C C . GLN A 1 88 ? -27.865 -8.112 27.913 1.00 54.72 88 GLN A C 1
ATOM 691 O O . GLN A 1 88 ? -28.057 -8.792 28.917 1.00 54.72 88 GLN A O 1
ATOM 696 N N . ARG A 1 89 ? -26.804 -8.315 27.119 1.00 56.44 89 ARG A N 1
ATOM 697 C CA . ARG A 1 89 ? -25.822 -9.368 27.394 1.00 56.44 89 ARG A CA 1
ATOM 698 C C . ARG A 1 89 ? -24.937 -9.019 28.587 1.00 56.44 89 ARG A C 1
ATOM 700 O O . ARG A 1 89 ? -24.699 -9.910 29.384 1.00 56.44 89 ARG A O 1
ATOM 707 N N . LYS A 1 90 ? -24.500 -7.757 28.736 1.00 55.84 90 LYS A N 1
ATOM 708 C CA . LYS A 1 90 ? -23.744 -7.308 29.923 1.00 55.84 90 LYS A CA 1
ATOM 709 C C . LYS A 1 90 ? -24.538 -7.525 31.209 1.00 55.84 90 LYS A C 1
ATOM 711 O O . LYS A 1 90 ? -24.000 -8.133 32.128 1.00 55.84 90 LYS A O 1
ATOM 716 N N . ASP A 1 91 ? -25.815 -7.150 31.201 1.00 51.38 91 ASP A N 1
ATOM 717 C CA . ASP A 1 91 ? -26.718 -7.342 32.340 1.00 51.38 91 ASP A CA 1
ATOM 718 C C . ASP A 1 91 ? -26.894 -8.840 32.685 1.00 51.38 91 ASP A C 1
ATOM 720 O O . ASP A 1 91 ? -26.877 -9.217 33.852 1.00 51.38 91 ASP A O 1
ATOM 724 N N . GLN A 1 92 ? -26.961 -9.722 31.677 1.00 53.47 92 GLN A N 1
ATOM 725 C CA . GLN A 1 92 ? -27.074 -11.177 31.875 1.00 53.47 92 GLN A CA 1
ATOM 726 C C . GLN A 1 92 ? -25.770 -11.855 32.332 1.00 53.47 92 GLN A C 1
ATOM 72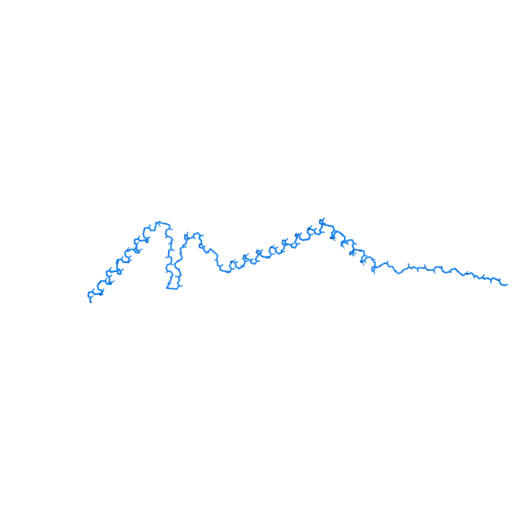8 O O . GLN A 1 92 ? -25.821 -12.807 33.110 1.00 53.47 92 GLN A O 1
ATOM 733 N N . THR A 1 93 ? -24.597 -11.406 31.868 1.00 53.75 93 THR A N 1
ATOM 734 C CA . THR A 1 93 ? -23.310 -11.926 32.377 1.00 53.75 93 THR A CA 1
ATOM 735 C C . THR A 1 93 ? -23.075 -11.521 33.829 1.00 53.75 93 THR A C 1
ATOM 737 O O . THR A 1 93 ? -22.656 -12.363 34.614 1.00 53.75 93 THR A O 1
ATOM 740 N N . GLU A 1 94 ? -23.418 -10.291 34.224 1.00 53.59 94 GLU A N 1
ATOM 741 C CA . GLU A 1 94 ? -23.268 -9.864 35.621 1.00 53.59 94 GLU A CA 1
ATOM 742 C C . GLU A 1 94 ? -24.245 -10.586 36.573 1.00 53.59 94 GLU A C 1
ATOM 744 O O . GLU A 1 94 ? -23.873 -10.885 37.710 1.00 53.59 94 GLU A O 1
ATOM 749 N N . GLU A 1 95 ? -25.460 -10.943 36.131 1.00 53.84 95 GLU A N 1
ATOM 750 C CA . GLU A 1 95 ? -26.384 -11.757 36.942 1.00 53.84 95 GLU A CA 1
ATOM 751 C C . GLU A 1 95 ? -25.879 -13.193 37.156 1.00 53.84 95 GLU A C 1
ATOM 753 O O . GLU A 1 95 ? -25.916 -13.691 38.281 1.00 53.84 95 GLU A O 1
ATOM 758 N N . LEU A 1 96 ? -25.330 -13.850 36.128 1.00 54.91 96 LEU A N 1
ATOM 759 C CA . LEU A 1 96 ? -24.816 -15.224 36.251 1.00 54.91 96 LEU A CA 1
ATOM 760 C C . LEU A 1 96 ? -23.582 -15.325 37.168 1.00 54.91 96 LEU A C 1
ATOM 762 O O . LEU A 1 96 ? -23.388 -16.340 37.840 1.00 54.91 96 LEU A O 1
ATOM 766 N N . GLU A 1 97 ? -22.772 -14.269 37.243 1.00 56.00 97 GLU A N 1
ATOM 767 C CA . GLU A 1 97 ? -21.613 -14.184 38.142 1.00 56.00 97 GLU A CA 1
ATOM 768 C C . GLU A 1 97 ? -22.028 -13.934 39.607 1.00 56.00 97 GLU A C 1
ATOM 770 O O . GLU A 1 97 ? -21.377 -14.404 40.549 1.00 56.00 97 GLU A O 1
ATOM 775 N N . LYS A 1 98 ? -23.158 -13.248 39.820 1.00 53.16 98 LYS A N 1
ATOM 776 C CA . LYS A 1 98 ? -23.715 -12.957 41.149 1.00 53.16 98 LYS A CA 1
ATOM 777 C C . LYS A 1 98 ? -24.519 -14.133 41.723 1.00 53.16 98 LYS A C 1
ATOM 779 O O . LYS A 1 98 ? -24.441 -14.393 42.922 1.00 53.16 98 LYS A O 1
ATOM 784 N N . GLU A 1 99 ? -25.206 -14.896 40.875 1.00 46.75 99 GLU A N 1
ATOM 785 C CA . GLU A 1 99 ? -25.956 -16.109 41.246 1.00 46.75 99 GLU A CA 1
ATOM 786 C C . GLU A 1 99 ? -25.032 -17.279 41.648 1.00 46.75 99 GLU A C 1
ATOM 788 O O . GLU A 1 99 ? -25.382 -18.082 42.513 1.00 46.75 99 GLU A O 1
ATOM 793 N N . ALA A 1 100 ? -23.812 -17.356 41.101 1.00 53.28 100 ALA A N 1
ATOM 794 C CA . ALA A 1 100 ? -22.836 -18.388 41.470 1.00 53.28 100 ALA A CA 1
ATOM 795 C C . ALA A 1 100 ? -22.182 -18.168 42.852 1.00 53.28 100 ALA A C 1
ATOM 797 O O . ALA A 1 100 ? -21.573 -19.091 43.395 1.00 53.28 100 ALA A O 1
ATOM 798 N N . SER A 1 101 ? -22.296 -16.966 43.434 1.00 53.34 101 SER A N 1
ATOM 799 C CA . SER A 1 101 ? -21.620 -16.596 44.689 1.00 53.34 101 SER A CA 1
ATOM 800 C C . SER A 1 101 ? -22.550 -16.346 45.883 1.00 53.34 101 SER A C 1
ATOM 802 O O . SER A 1 101 ? -22.053 -16.159 46.994 1.00 53.34 101 SER A O 1
ATOM 804 N N . GLY A 1 102 ? -23.880 -16.388 45.717 1.00 51.25 102 GLY A N 1
ATOM 805 C CA . GLY A 1 102 ? -24.790 -15.951 46.778 1.00 51.25 102 GLY A CA 1
ATOM 806 C C . GLY A 1 102 ? -26.140 -16.655 46.871 1.00 51.25 102 GLY A C 1
ATOM 807 O O . GLY A 1 102 ? -27.152 -16.002 46.667 1.00 51.25 102 GLY A O 1
ATOM 808 N N . SER A 1 103 ? -26.200 -17.925 47.300 1.00 46.12 103 SER A N 1
ATOM 809 C CA . SER A 1 103 ? -27.353 -18.399 48.099 1.00 46.12 103 SER A CA 1
ATOM 810 C C . SER A 1 103 ? -27.142 -19.776 48.749 1.00 46.12 103 SER A C 1
ATOM 812 O O . SER A 1 103 ? -27.649 -20.795 48.291 1.00 46.12 103 SER A O 1
ATOM 814 N N . SER A 1 104 ? -26.429 -19.819 49.878 1.00 47.78 104 SER A N 1
ATOM 815 C CA . SER A 1 104 ? -26.507 -20.933 50.836 1.00 47.78 104 SER A CA 1
ATOM 8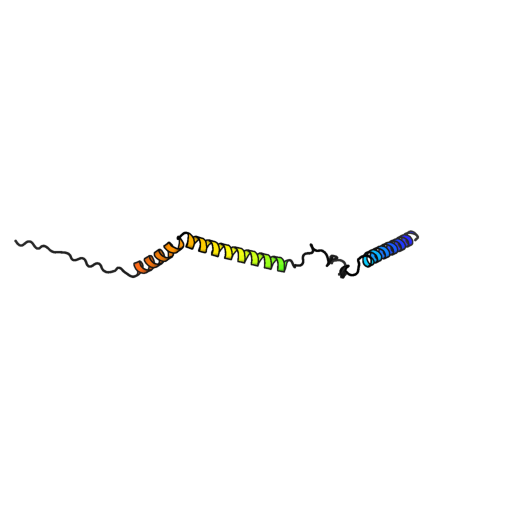16 C C . SER A 1 104 ? -26.979 -20.415 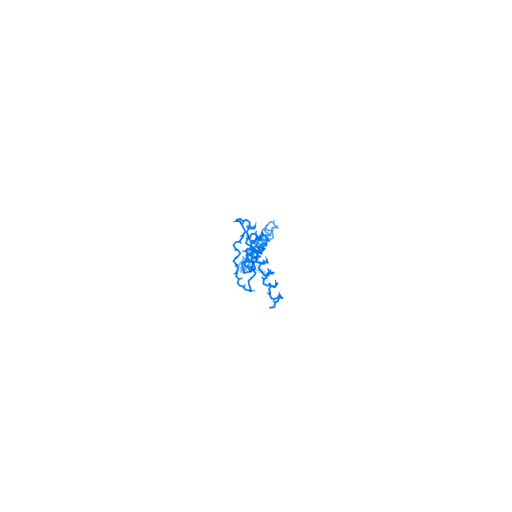52.196 1.00 47.78 104 SER A C 1
ATOM 818 O O . SER A 1 104 ? -26.199 -20.329 53.141 1.00 47.78 104 SER A O 1
ATOM 820 N N . SER A 1 105 ? -28.240 -19.996 52.302 1.00 52.34 105 SER A N 1
ATOM 821 C CA . SER A 1 105 ? -28.931 -19.831 53.592 1.00 52.34 105 SER A CA 1
ATOM 822 C C . SER A 1 105 ? -30.422 -19.617 53.363 1.00 52.34 105 SER A C 1
ATOM 824 O O . SER A 1 105 ? -30.862 -18.515 53.047 1.00 52.34 105 SER A O 1
ATOM 826 N N . LYS A 1 106 ? -31.212 -20.673 53.546 1.00 45.09 106 LYS A N 1
ATOM 827 C CA . LYS A 1 106 ? -32.632 -20.555 53.876 1.00 45.09 106 LYS A CA 1
ATOM 828 C C . LYS A 1 106 ? -32.911 -21.498 55.036 1.00 45.09 106 LYS A C 1
ATOM 830 O O . LYS A 1 106 ? -33.090 -22.696 54.860 1.00 45.09 106 LYS A O 1
ATOM 835 N N . ASP A 1 107 ? -32.826 -20.890 56.210 1.00 52.34 107 ASP A N 1
ATOM 836 C CA . ASP A 1 107 ? -33.316 -21.362 57.495 1.00 52.34 107 ASP A CA 1
ATOM 837 C C . ASP A 1 107 ? -34.814 -21.690 57.383 1.00 52.34 107 ASP A C 1
ATOM 839 O O . ASP A 1 107 ? -35.599 -20.889 56.866 1.00 52.34 107 ASP A O 1
ATOM 843 N N . SER A 1 108 ? -35.196 -22.896 57.791 1.00 44.28 108 SER A N 1
ATOM 844 C CA . SER A 1 108 ? -36.575 -23.384 57.781 1.00 44.28 108 SER A CA 1
ATOM 845 C C . SER A 1 108 ? -37.009 -23.653 59.219 1.00 44.28 108 SER A C 1
ATOM 847 O O . SER A 1 108 ? -36.704 -24.705 59.777 1.00 44.28 108 SER A O 1
ATOM 849 N N . GLU A 1 109 ? -37.719 -22.695 59.818 1.00 52.12 109 GLU A N 1
ATOM 850 C CA . GLU A 1 109 ? -38.363 -22.847 61.125 1.00 52.12 109 GLU A CA 1
ATOM 851 C C . GLU A 1 109 ? -39.561 -23.811 61.031 1.00 52.12 109 GLU A C 1
ATOM 853 O O . GLU A 1 109 ? -40.632 -23.476 60.515 1.00 52.12 109 GLU A O 1
ATOM 858 N N . GLU A 1 110 ? -39.391 -25.020 61.563 1.00 51.69 110 GLU A N 1
ATOM 859 C CA . GLU A 1 110 ? -40.434 -26.040 61.685 1.00 51.69 110 GLU A CA 1
ATOM 860 C C . GLU A 1 110 ? -41.170 -25.883 63.036 1.00 51.69 110 GLU A C 1
ATOM 862 O O . GLU A 1 110 ? -40.578 -26.006 64.109 1.00 51.69 110 GLU A O 1
ATOM 867 N N . LYS A 1 111 ? -42.478 -25.579 63.013 1.00 55.00 111 LYS A N 1
ATOM 868 C CA . LYS A 1 111 ? -43.314 -25.424 64.223 1.00 55.00 111 LYS A CA 1
ATOM 869 C C . LYS A 1 111 ? -43.873 -26.776 64.683 1.00 55.00 111 LYS A C 1
ATOM 871 O O . LYS A 1 111 ? -44.768 -27.327 64.048 1.00 55.00 111 LYS A O 1
ATOM 876 N N . THR A 1 112 ? -43.408 -27.275 65.828 1.00 56.81 112 THR A N 1
ATOM 877 C CA . THR A 1 112 ? -43.912 -28.481 66.508 1.00 56.81 112 THR A CA 1
ATOM 878 C C . THR A 1 112 ? -45.151 -28.184 67.367 1.00 56.81 112 THR A C 1
ATOM 880 O O . THR A 1 112 ? -45.115 -27.372 68.289 1.00 56.81 112 THR A O 1
ATOM 883 N N . VAL A 1 113 ? -46.266 -28.873 67.096 1.00 59.81 113 VAL A N 1
ATOM 884 C CA . VAL A 1 113 ? -47.500 -28.830 67.905 1.00 59.81 113 VAL A CA 1
ATOM 885 C C . VAL A 1 113 ? -47.603 -30.121 68.719 1.00 59.81 113 VAL A C 1
ATOM 887 O O . VAL A 1 113 ? -47.917 -31.178 68.179 1.00 59.81 113 VAL A O 1
ATOM 890 N N . ILE A 1 114 ? -47.347 -30.046 70.028 1.00 63.91 114 ILE A N 1
ATOM 891 C CA . ILE A 1 114 ? -47.495 -31.178 70.957 1.00 63.91 114 ILE A CA 1
ATOM 892 C C . ILE A 1 114 ? -48.892 -31.124 71.586 1.00 63.91 114 ILE A C 1
ATOM 894 O O . ILE A 1 114 ? -49.234 -30.189 72.312 1.00 63.91 114 ILE A O 1
ATOM 898 N N . LYS A 1 115 ? -49.708 -32.142 71.303 1.00 56.22 115 LYS A N 1
ATOM 899 C CA . LYS A 1 115 ? -51.050 -32.338 71.865 1.00 56.22 115 LYS A CA 1
ATOM 900 C C . LYS A 1 115 ? -50.922 -33.033 73.226 1.00 56.22 115 LYS A C 1
ATOM 902 O O . LYS A 1 115 ? -50.440 -34.160 73.286 1.00 56.22 115 LYS A O 1
ATOM 907 N N . ARG A 1 116 ? -51.317 -32.355 74.311 1.00 56.88 116 ARG A N 1
ATOM 908 C CA . ARG A 1 116 ? -51.390 -32.957 75.655 1.00 56.88 116 ARG A CA 1
ATOM 909 C C . ARG A 1 116 ? -52.556 -33.949 75.714 1.00 56.88 116 ARG A C 1
ATOM 911 O O . ARG A 1 116 ? -53.656 -33.606 75.278 1.00 56.88 116 ARG A O 1
ATOM 918 N N . LEU A 1 117 ? -52.273 -35.146 76.224 1.00 55.97 117 LEU A N 1
ATOM 919 C CA . LEU A 1 117 ? -53.241 -36.129 76.718 1.00 55.97 117 LEU A CA 1
ATOM 920 C C . LEU A 1 117 ? -53.470 -35.896 78.213 1.00 55.97 117 LEU A C 1
ATOM 922 O O . LEU A 1 117 ? -52.493 -35.478 78.879 1.00 55.97 117 LEU A O 1
#

Radius of gyration: 42.31 Å; chains: 1; bounding box: 80×52×132 Å

InterPro domains:
  IPR021563 Rab interacting lysosomal protein, dimerization domain [PF11461] (53-117)
  IPR034744 RH2 domain [PS51777] (49-115)
  IPR051241 DZIP and RILPL [PTHR21502] (38-102)

Organism: Pedionomus torquatus (NCBI:txid227192)

pLDDT: mean 73.0, std 18.42, range [44.28, 98.5]

Secondary structure (DSSP, 8-state):
-HHHHHHHHHHHHHHHHHHHHHHHS-TTS-------TTS----SS-TTS--S-HHHHHHHHHHHHHHHHHHHHHHHHHHHHHTTHHHHHHHHHHHHHHHTTS---------------